Protein AF-A0A392PHW3-F1 (afdb_monomer_lite)

Radius of gyration: 26.03 Å; chains: 1; bounding box: 63×26×66 Å

Secondary structure (DSSP, 8-state):
-HHHHHHHT------------BTTB-HHHHHHHHHS-HHHHHHHHHHHHHHHHHHHHHHHHHHHHTT-

pLDDT: mean 81.55, std 10.03, range [54.34, 92.69]

Sequence (68 aa):
DIAQEAVKKRRRATKKPYSRSIVGATLEVIQKKRSEKPEVRDAAREAALREIKERVKKTKDEKKAKKA

Structure (mmCIF, N/CA/C/O backbone):
data_AF-A0A392PHW3-F1
#
_entry.id   AF-A0A392PHW3-F1
#
loop_
_atom_site.group_PDB
_atom_site.id
_atom_site.type_symbol
_atom_site.label_atom_id
_atom_site.label_alt_id
_atom_site.label_comp_id
_atom_site.label_asym_id
_atom_site.label_entity_id
_atom_site.label_seq_id
_atom_site.pdbx_PDB_ins_code
_atom_site.Cartn_x
_atom_site.Cartn_y
_atom_site.Cartn_z
_atom_site.occupancy
_atom_site.B_iso_or_equiv
_atom_site.auth_seq_id
_atom_site.auth_comp_id
_atom_site.auth_asym_id
_atom_site.auth_atom_id
_atom_site.pdbx_PDB_model_num
ATOM 1 N N . ASP A 1 1 ? 41.540 -17.234 -29.148 1.00 58.91 1 ASP A N 1
ATOM 2 C CA . ASP A 1 1 ? 40.309 -16.484 -29.468 1.00 58.91 1 ASP A CA 1
ATOM 3 C C . ASP A 1 1 ? 39.666 -15.901 -28.202 1.00 58.91 1 ASP A C 1
ATOM 5 O O . ASP A 1 1 ? 38.704 -16.428 -27.655 1.00 58.91 1 ASP A O 1
ATOM 9 N N . ILE A 1 2 ? 40.256 -14.829 -27.666 1.00 66.94 2 ILE A N 1
ATOM 10 C CA . ILE A 1 2 ? 39.891 -14.245 -26.355 1.00 66.94 2 ILE A CA 1
ATOM 11 C C . ILE A 1 2 ? 38.498 -13.587 -26.403 1.00 66.94 2 ILE A C 1
ATOM 13 O O . ILE A 1 2 ? 37.753 -13.592 -25.420 1.00 66.94 2 ILE A O 1
ATOM 17 N N . ALA A 1 3 ? 38.101 -13.089 -27.577 1.00 67.81 3 ALA A N 1
ATOM 18 C CA . ALA A 1 3 ? 36.790 -12.489 -27.804 1.00 67.81 3 ALA A CA 1
ATOM 19 C C . ALA A 1 3 ? 35.640 -13.507 -27.666 1.00 67.81 3 ALA A C 1
ATOM 21 O O . ALA A 1 3 ? 34.611 -13.197 -27.068 1.00 67.81 3 ALA A O 1
ATOM 22 N N . GLN A 1 4 ? 35.824 -14.742 -28.149 1.00 68.56 4 GLN A N 1
ATOM 23 C CA . GLN A 1 4 ? 34.835 -15.822 -28.026 1.00 68.56 4 GLN A CA 1
ATOM 24 C C . GLN A 1 4 ? 34.604 -16.244 -26.565 1.00 68.56 4 GLN A C 1
ATOM 26 O O . GLN A 1 4 ? 33.474 -16.539 -26.166 1.00 68.56 4 GLN A O 1
ATOM 31 N N . GLU A 1 5 ? 35.655 -16.246 -25.742 1.00 62.25 5 GLU A N 1
ATOM 32 C CA . GLU A 1 5 ? 35.570 -16.640 -24.333 1.00 62.25 5 GLU A CA 1
ATOM 33 C C . GLU A 1 5 ? 34.884 -15.570 -23.461 1.00 62.25 5 GLU A C 1
ATOM 35 O O . GLU A 1 5 ? 34.115 -15.893 -22.551 1.00 62.25 5 GLU A O 1
ATOM 40 N N . ALA A 1 6 ? 35.099 -14.288 -23.776 1.00 64.12 6 ALA A N 1
ATOM 41 C CA . ALA A 1 6 ? 34.472 -13.158 -23.089 1.00 64.12 6 ALA A CA 1
ATOM 42 C C . ALA A 1 6 ? 32.945 -13.100 -23.297 1.00 64.12 6 ALA A C 1
ATOM 44 O O . ALA A 1 6 ? 32.202 -12.743 -22.379 1.00 64.12 6 ALA A O 1
ATOM 45 N N . VAL A 1 7 ? 32.452 -13.506 -24.475 1.00 64.88 7 VAL A N 1
ATOM 46 C CA . VAL A 1 7 ? 31.010 -13.548 -24.785 1.00 64.88 7 VAL A CA 1
ATOM 47 C C . VAL A 1 7 ? 30.286 -14.617 -23.958 1.00 64.88 7 VAL A C 1
ATOM 49 O O . VAL A 1 7 ? 29.186 -14.364 -23.463 1.00 64.88 7 VAL A O 1
ATOM 52 N N . LYS A 1 8 ? 30.915 -15.779 -23.728 1.00 63.62 8 LYS A N 1
ATOM 53 C CA . LYS A 1 8 ? 30.330 -16.883 -22.941 1.00 63.62 8 LYS A CA 1
ATOM 54 C C . LYS A 1 8 ? 30.202 -16.570 -21.443 1.00 63.62 8 LYS A C 1
ATOM 56 O O . LYS A 1 8 ? 29.330 -17.129 -20.783 1.00 63.62 8 LYS A O 1
ATOM 61 N N . LYS A 1 9 ? 31.011 -15.650 -20.900 1.00 66.06 9 LYS A N 1
ATOM 62 C CA . LYS A 1 9 ? 30.994 -15.274 -19.468 1.00 66.06 9 LYS A CA 1
ATOM 63 C C . LYS A 1 9 ? 29.883 -14.274 -19.100 1.00 66.06 9 LYS A C 1
ATOM 65 O O . LYS A 1 9 ? 29.622 -14.052 -17.918 1.00 66.06 9 LYS A O 1
ATOM 70 N N . ARG A 1 10 ? 29.168 -13.695 -20.075 1.00 74.12 10 ARG A N 1
ATOM 71 C CA . ARG A 1 10 ? 28.069 -12.743 -19.822 1.00 74.12 10 ARG A CA 1
ATOM 72 C C . ARG A 1 10 ? 26.763 -13.475 -19.478 1.00 74.12 10 ARG A C 1
ATOM 74 O O . ARG A 1 10 ? 25.893 -13.678 -20.323 1.00 74.12 10 ARG A O 1
A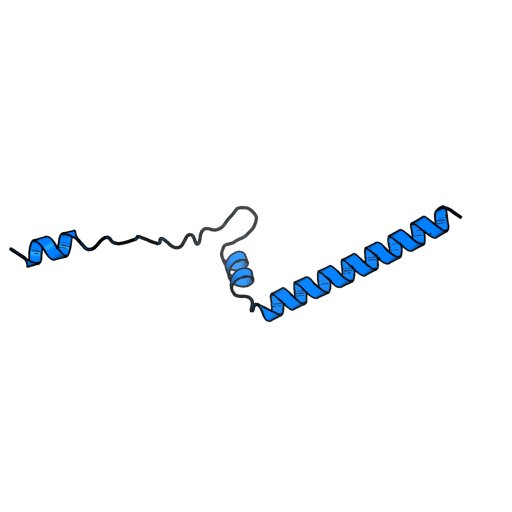TOM 81 N N . ARG A 1 11 ? 26.591 -13.855 -18.209 1.00 72.94 11 ARG A N 1
ATOM 82 C CA . ARG A 1 11 ? 25.327 -14.429 -17.7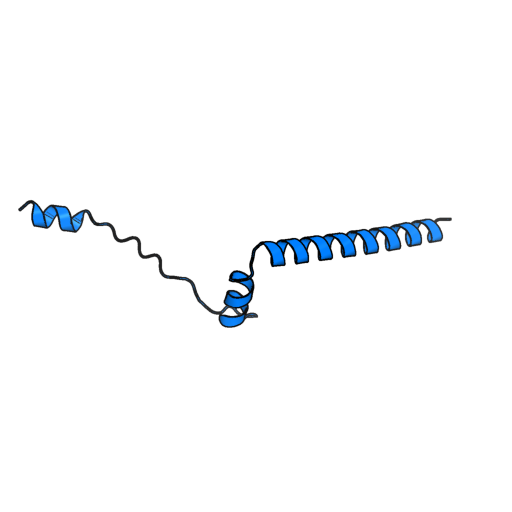12 1.00 72.94 11 ARG A CA 1
ATOM 83 C C . ARG A 1 11 ? 24.234 -13.346 -17.707 1.00 72.94 11 ARG A C 1
ATOM 85 O O . ARG A 1 11 ? 24.300 -12.402 -16.925 1.00 72.94 11 ARG A O 1
ATOM 92 N N . ARG A 1 12 ? 23.222 -13.453 -18.578 1.00 72.50 12 ARG A N 1
ATOM 93 C CA . ARG A 1 12 ? 22.058 -12.544 -18.571 1.00 72.50 12 ARG A CA 1
ATOM 94 C C . ARG A 1 12 ? 21.033 -13.024 -17.542 1.00 72.50 12 ARG A C 1
ATOM 96 O O . ARG A 1 12 ? 20.347 -14.016 -17.774 1.00 72.50 12 ARG A O 1
ATOM 103 N N . ALA A 1 13 ? 20.896 -12.314 -16.424 1.00 76.50 13 ALA A N 1
ATOM 104 C CA . ALA A 1 13 ? 19.780 -12.525 -15.506 1.00 76.50 13 ALA A CA 1
ATOM 105 C C . ALA A 1 13 ? 18.492 -11.989 -16.153 1.00 76.50 13 ALA A C 1
ATOM 107 O O . ALA A 1 13 ? 18.295 -10.780 -16.278 1.00 76.50 13 ALA A O 1
ATOM 108 N N . THR A 1 14 ? 17.615 -12.881 -16.612 1.00 73.81 14 THR A N 1
ATOM 109 C CA . THR A 1 14 ? 16.328 -12.499 -17.207 1.00 73.81 14 THR A CA 1
ATOM 110 C C . THR A 1 14 ? 15.338 -12.165 -16.098 1.00 73.81 14 THR A C 1
ATOM 112 O O . THR A 1 14 ? 14.572 -13.007 -15.636 1.00 73.81 14 THR A O 1
ATOM 115 N N . LYS A 1 15 ? 15.329 -10.905 -15.660 1.00 75.56 15 LYS A N 1
ATOM 116 C CA . LYS A 1 15 ? 14.288 -10.402 -14.762 1.00 75.56 15 LYS A CA 1
ATOM 117 C C . LYS A 1 15 ? 13.046 -10.077 -15.589 1.00 75.56 15 LYS A C 1
ATOM 119 O O . LYS A 1 15 ? 12.829 -8.934 -15.977 1.00 75.56 15 LYS A O 1
ATOM 124 N N . LYS A 1 16 ? 12.249 -11.099 -15.913 1.00 76.56 16 LYS A N 1
ATOM 125 C CA . LYS A 1 16 ? 10.940 -10.877 -16.538 1.00 76.56 16 LYS A CA 1
ATOM 126 C C . LYS A 1 16 ? 10.056 -10.131 -15.529 1.00 76.56 16 LYS A C 1
ATOM 128 O O . LYS A 1 16 ? 9.865 -10.651 -14.425 1.00 76.56 16 LYS A O 1
ATOM 133 N N . PRO A 1 17 ? 9.541 -8.931 -15.849 1.00 71.19 17 PRO A N 1
ATOM 134 C CA . PRO A 1 17 ? 8.618 -8.247 -14.961 1.00 71.19 17 PRO A CA 1
ATOM 135 C C . PRO A 1 17 ? 7.353 -9.102 -14.841 1.00 71.19 17 PRO A C 1
ATOM 137 O O . PRO A 1 17 ? 6.626 -9.308 -15.809 1.00 71.19 17 PRO A O 1
ATOM 140 N N . TYR A 1 18 ? 7.106 -9.648 -13.650 1.00 69.56 18 TYR A N 1
ATOM 141 C CA . TYR A 1 18 ? 5.849 -10.316 -13.319 1.00 69.56 18 TYR A CA 1
ATOM 142 C C . TYR A 1 18 ? 4.765 -9.245 -13.138 1.00 69.56 18 TYR A C 1
ATOM 144 O O . TYR A 1 18 ? 4.388 -8.882 -12.027 1.00 69.56 18 TYR A O 1
ATOM 152 N N . SER A 1 19 ? 4.301 -8.685 -14.251 1.00 68.12 19 SER A N 1
ATOM 153 C CA . SER A 1 19 ? 3.180 -7.748 -14.325 1.00 68.12 19 SER A CA 1
ATOM 154 C C . SER A 1 19 ? 1.941 -8.472 -14.850 1.00 68.12 19 SER A C 1
ATOM 156 O O . SER A 1 19 ? 1.373 -8.094 -15.870 1.00 68.12 19 SER A O 1
ATOM 158 N N . ARG A 1 20 ? 1.563 -9.571 -14.192 1.00 80.38 20 ARG A N 1
ATOM 159 C CA . ARG A 1 20 ? 0.341 -10.317 -14.515 1.00 80.38 20 ARG A CA 1
ATOM 160 C C . ARG A 1 20 ? -0.819 -9.773 -13.687 1.00 80.38 20 ARG A C 1
ATOM 162 O O . ARG A 1 20 ? -0.634 -9.442 -12.516 1.00 80.38 20 ARG A O 1
ATOM 169 N N . SER A 1 21 ? -1.998 -9.688 -14.294 1.00 83.75 21 SER A N 1
ATOM 170 C CA . SER A 1 21 ? -3.251 -9.547 -13.554 1.00 83.75 21 SER A CA 1
ATOM 171 C C . SER A 1 21 ? -3.469 -10.772 -12.659 1.00 83.75 21 SER A C 1
ATOM 173 O O . SER A 1 21 ? -2.980 -11.866 -12.952 1.00 83.75 21 SER A O 1
ATOM 175 N N . ILE A 1 22 ? -4.176 -10.577 -11.547 1.00 85.81 22 ILE A N 1
ATOM 176 C CA . ILE A 1 22 ? -4.486 -11.631 -10.576 1.00 85.81 22 ILE A CA 1
ATOM 177 C C . ILE A 1 22 ? -6.009 -11.674 -10.417 1.00 85.81 22 ILE A C 1
ATOM 179 O O . ILE A 1 22 ? -6.679 -10.648 -10.523 1.00 85.81 22 ILE A O 1
ATOM 183 N N . VAL A 1 23 ? -6.586 -12.853 -10.184 1.00 87.44 23 VAL A N 1
ATOM 184 C CA . VAL A 1 23 ? -8.025 -12.963 -9.896 1.00 87.44 23 VAL A CA 1
ATOM 185 C C . VAL A 1 23 ? -8.360 -12.085 -8.683 1.00 87.44 23 VAL A C 1
ATOM 187 O O . VAL A 1 23 ? -7.688 -12.156 -7.657 1.00 87.44 23 VAL A O 1
ATOM 190 N N . GLY A 1 24 ? -9.362 -11.215 -8.823 1.00 85.56 24 GLY A N 1
ATOM 191 C CA . GLY A 1 24 ? -9.746 -10.235 -7.799 1.00 85.56 24 GLY A CA 1
ATOM 192 C C . GLY A 1 24 ? -9.091 -8.851 -7.924 1.00 85.56 24 GLY A C 1
ATOM 193 O O . GLY A 1 24 ? -9.534 -7.927 -7.247 1.00 85.56 24 GLY A O 1
ATOM 194 N N . ALA A 1 25 ? -8.091 -8.657 -8.797 1.00 87.00 25 ALA A N 1
ATOM 195 C CA . ALA A 1 25 ? -7.552 -7.328 -9.105 1.00 87.00 25 ALA A CA 1
ATOM 196 C C . ALA A 1 25 ? -6.930 -7.250 -10.511 1.00 87.00 25 ALA A C 1
ATOM 198 O O . ALA A 1 25 ? -5.992 -7.974 -10.856 1.00 87.00 25 ALA A O 1
ATOM 199 N N . THR A 1 26 ? -7.400 -6.299 -11.320 1.00 88.00 26 THR A N 1
ATOM 200 C CA . THR A 1 26 ? -6.794 -6.018 -12.627 1.00 88.00 26 THR A CA 1
ATOM 201 C C . THR A 1 26 ? -5.387 -5.433 -12.468 1.00 88.00 26 THR A C 1
ATOM 203 O O . THR A 1 26 ? -5.029 -4.869 -11.428 1.00 88.00 26 THR A O 1
ATOM 206 N N . LEU A 1 27 ? -4.567 -5.558 -13.516 1.00 85.69 27 LEU A N 1
ATOM 207 C CA . LEU A 1 27 ? -3.177 -5.093 -13.501 1.00 85.69 27 LEU A CA 1
ATOM 208 C C . LEU A 1 27 ? -3.062 -3.590 -13.185 1.00 85.69 27 LEU A C 1
ATOM 210 O O . LEU A 1 27 ? -2.170 -3.181 -12.445 1.00 85.69 27 LEU A O 1
ATOM 214 N N . GLU A 1 28 ? -3.996 -2.784 -13.687 1.00 84.94 28 GLU A N 1
ATOM 215 C CA . GLU A 1 28 ? -4.033 -1.335 -13.468 1.00 84.94 28 GLU A CA 1
ATOM 216 C C . GLU A 1 28 ? -4.260 -0.968 -12.000 1.00 84.94 28 GLU A C 1
ATOM 218 O O . GLU A 1 28 ? -3.606 -0.071 -11.467 1.00 84.94 28 GLU A O 1
ATOM 223 N N . VAL A 1 29 ? -5.155 -1.685 -11.315 1.00 88.06 29 VAL A N 1
ATOM 224 C CA . VAL A 1 29 ? -5.441 -1.452 -9.893 1.00 88.06 29 VAL A CA 1
ATOM 225 C C . VAL A 1 29 ? -4.219 -1.791 -9.040 1.00 88.06 29 VAL A C 1
ATOM 227 O O . VAL A 1 29 ? -3.881 -1.052 -8.113 1.00 88.06 29 VAL A O 1
ATOM 230 N N . ILE A 1 30 ? -3.519 -2.878 -9.375 1.00 87.00 30 ILE A N 1
ATOM 231 C CA . ILE A 1 30 ? -2.289 -3.288 -8.686 1.00 87.00 30 ILE A CA 1
ATOM 232 C C . ILE A 1 30 ? -1.193 -2.233 -8.865 1.00 87.00 30 ILE A C 1
ATOM 234 O O . ILE A 1 30 ? -0.503 -1.889 -7.904 1.00 87.00 30 ILE A O 1
ATOM 238 N N . GLN A 1 31 ? -1.031 -1.707 -10.081 1.00 87.44 31 GLN A N 1
ATOM 239 C CA . GLN A 1 31 ? -0.026 -0.687 -10.368 1.00 87.44 31 GLN A CA 1
ATOM 240 C C . GLN A 1 31 ? -0.315 0.617 -9.632 1.00 87.44 31 GLN A C 1
ATOM 242 O O . GLN A 1 31 ? 0.590 1.113 -8.969 1.00 87.44 31 GLN A O 1
ATOM 247 N N . LYS A 1 32 ? -1.562 1.109 -9.659 1.00 88.25 32 LYS A N 1
ATOM 248 C CA . LYS A 1 32 ? -1.965 2.337 -8.952 1.00 88.25 32 LYS A CA 1
ATOM 249 C C . LYS A 1 32 ? -1.624 2.269 -7.463 1.00 88.25 32 LYS A C 1
ATOM 251 O O . LYS A 1 32 ? -0.881 3.117 -6.971 1.00 88.25 32 LYS A O 1
ATOM 256 N N . LYS A 1 33 ? -2.031 1.189 -6.784 1.00 86.81 33 LYS A N 1
ATOM 257 C CA . LYS A 1 33 ? -1.701 0.963 -5.365 1.00 86.81 33 LYS A CA 1
ATOM 258 C C . LYS A 1 33 ? -0.191 0.856 -5.123 1.00 86.81 33 LYS A C 1
ATOM 260 O O . LYS A 1 33 ? 0.324 1.325 -4.108 1.00 86.81 33 LYS A O 1
ATOM 265 N N . ARG A 1 34 ? 0.562 0.252 -6.052 1.00 86.31 34 ARG A N 1
ATOM 266 C CA . ARG A 1 34 ? 2.026 0.118 -5.945 1.00 86.31 34 ARG A CA 1
ATOM 267 C C . ARG A 1 34 ? 2.776 1.431 -6.215 1.00 86.31 34 ARG A C 1
ATOM 269 O O . ARG A 1 34 ? 3.845 1.620 -5.637 1.00 86.31 34 ARG A O 1
ATOM 276 N N . SER A 1 35 ? 2.244 2.322 -7.044 1.00 87.38 35 SER A N 1
ATOM 277 C CA . SER A 1 35 ? 2.851 3.624 -7.347 1.00 87.38 35 SER A CA 1
ATOM 278 C C . SER A 1 35 ? 2.524 4.716 -6.328 1.00 87.38 35 SER A C 1
ATOM 280 O O . SER A 1 35 ? 3.116 5.789 -6.388 1.00 87.38 35 SER A O 1
ATOM 282 N N . GLU A 1 36 ? 1.597 4.471 -5.401 1.00 88.88 36 GLU A N 1
ATOM 283 C CA . GLU A 1 36 ? 1.302 5.417 -4.324 1.00 88.88 36 GLU A CA 1
ATOM 284 C C . GLU A 1 36 ? 2.554 5.750 -3.507 1.00 88.88 36 GLU A C 1
ATOM 286 O O . GLU A 1 36 ? 3.338 4.867 -3.135 1.00 88.88 36 GLU A O 1
ATOM 291 N N . LYS A 1 37 ? 2.719 7.047 -3.226 1.00 91.81 37 LYS A N 1
ATOM 292 C CA . LYS A 1 37 ? 3.830 7.564 -2.429 1.00 91.81 37 LYS A CA 1
ATOM 293 C C . LYS A 1 37 ? 3.803 6.945 -1.023 1.00 91.81 37 LYS A C 1
ATOM 295 O O . LYS A 1 37 ? 2.714 6.782 -0.467 1.00 91.81 37 LYS A O 1
ATOM 300 N N . PRO A 1 38 ? 4.970 6.652 -0.422 1.00 90.06 38 PRO A N 1
ATOM 301 C CA . PRO A 1 38 ? 5.051 6.123 0.940 1.00 90.06 38 PRO A CA 1
ATOM 302 C C . PRO A 1 38 ? 4.275 6.964 1.959 1.00 90.06 38 PRO A C 1
ATOM 304 O O . PRO A 1 38 ? 3.519 6.410 2.741 1.00 90.06 38 PRO A O 1
ATOM 307 N N . GLU A 1 39 ? 4.341 8.291 1.848 1.00 88.06 39 GLU A N 1
ATOM 308 C CA . GLU A 1 39 ? 3.624 9.235 2.719 1.00 88.06 39 GLU A CA 1
ATOM 309 C C . GLU A 1 39 ? 2.104 8.997 2.746 1.00 88.06 39 GLU A C 1
ATOM 311 O O . GLU A 1 39 ? 1.480 9.030 3.803 1.00 88.06 39 GLU A O 1
ATOM 316 N N . VAL A 1 40 ? 1.500 8.694 1.590 1.00 89.44 40 VAL A N 1
ATOM 317 C CA . VAL A 1 40 ? 0.060 8.402 1.484 1.00 89.44 40 VAL A CA 1
ATOM 318 C C . VAL A 1 40 ? -0.267 7.061 2.144 1.00 89.44 40 VAL A C 1
ATOM 320 O O . VAL A 1 40 ? -1.305 6.920 2.792 1.00 89.44 40 VAL A O 1
ATOM 323 N N . ARG A 1 41 ? 0.636 6.080 2.032 1.00 90.50 41 ARG A N 1
ATOM 324 C CA . ARG A 1 41 ? 0.476 4.771 2.683 1.00 90.50 41 ARG A CA 1
ATOM 325 C C . ARG A 1 41 ? 0.604 4.868 4.192 1.00 90.50 41 ARG A C 1
ATOM 327 O O . ARG A 1 41 ? -0.189 4.256 4.903 1.00 90.50 41 ARG A O 1
ATOM 334 N N . ASP A 1 42 ? 1.581 5.628 4.668 1.00 90.25 42 ASP A N 1
ATOM 335 C CA . ASP A 1 42 ? 1.814 5.825 6.092 1.00 90.25 42 ASP A CA 1
ATOM 336 C C . ASP A 1 42 ? 0.649 6.596 6.721 1.00 90.25 42 ASP A C 1
ATOM 338 O O . ASP A 1 42 ? 0.127 6.168 7.749 1.00 90.25 42 ASP A O 1
ATOM 342 N N . ALA A 1 43 ? 0.127 7.625 6.044 1.00 91.69 43 ALA A N 1
ATOM 343 C CA . ALA A 1 43 ? -1.085 8.323 6.469 1.00 91.69 43 ALA A CA 1
ATOM 344 C C . ALA A 1 43 ? -2.307 7.387 6.549 1.00 91.69 43 ALA A C 1
ATOM 346 O O . ALA A 1 43 ? -3.023 7.384 7.553 1.00 91.69 43 ALA A O 1
ATOM 347 N N . ALA A 1 44 ? -2.530 6.544 5.534 1.00 91.19 44 ALA A N 1
ATOM 348 C CA . ALA A 1 44 ? -3.615 5.559 5.549 1.00 91.19 44 ALA A CA 1
ATOM 349 C C . ALA A 1 44 ? -3.449 4.532 6.684 1.00 91.19 44 ALA A C 1
ATOM 351 O O . ALA A 1 44 ? -4.421 4.158 7.346 1.00 91.19 44 ALA A O 1
ATOM 352 N N . ARG A 1 45 ? -2.209 4.103 6.950 1.00 91.69 45 ARG A N 1
ATOM 353 C CA . ARG A 1 45 ? -1.877 3.196 8.053 1.00 91.69 45 ARG A CA 1
ATOM 354 C C . ARG A 1 45 ? -2.155 3.843 9.406 1.00 91.69 45 ARG A C 1
ATOM 356 O O . ARG A 1 45 ? -2.757 3.206 10.269 1.00 91.69 45 ARG A O 1
ATOM 363 N N . GLU A 1 46 ? -1.744 5.091 9.603 1.00 91.38 46 GLU A N 1
ATOM 364 C CA . GLU A 1 46 ? -2.011 5.825 10.838 1.00 91.38 46 GLU A CA 1
ATOM 365 C C . GLU A 1 46 ? -3.505 6.050 11.068 1.00 91.38 46 GLU A C 1
ATOM 367 O O . GLU A 1 46 ? -3.980 5.842 12.186 1.00 91.38 46 GLU A O 1
ATOM 372 N N . ALA A 1 47 ? -4.255 6.419 10.028 1.00 91.88 47 ALA A N 1
ATOM 373 C CA . ALA A 1 47 ? -5.703 6.589 10.108 1.00 91.88 47 ALA A CA 1
ATOM 374 C C . ALA A 1 47 ? -6.397 5.287 10.540 1.00 91.88 47 ALA A C 1
ATOM 376 O O . ALA A 1 47 ? -7.169 5.289 11.501 1.00 91.88 47 ALA A O 1
ATOM 377 N N . ALA A 1 48 ? -6.042 4.157 9.919 1.00 92.00 48 ALA A N 1
ATOM 378 C CA . ALA A 1 48 ? -6.576 2.847 10.289 1.00 92.00 48 ALA A CA 1
ATOM 379 C C . ALA A 1 48 ? -6.230 2.466 11.741 1.00 92.00 48 ALA A C 1
ATOM 381 O O . ALA A 1 48 ? -7.070 1.949 12.479 1.00 92.00 48 ALA A O 1
ATOM 382 N N . LEU A 1 49 ? -5.004 2.753 12.192 1.00 91.81 49 LEU A N 1
ATOM 383 C CA . LEU A 1 49 ? -4.598 2.500 13.577 1.00 91.81 49 LEU 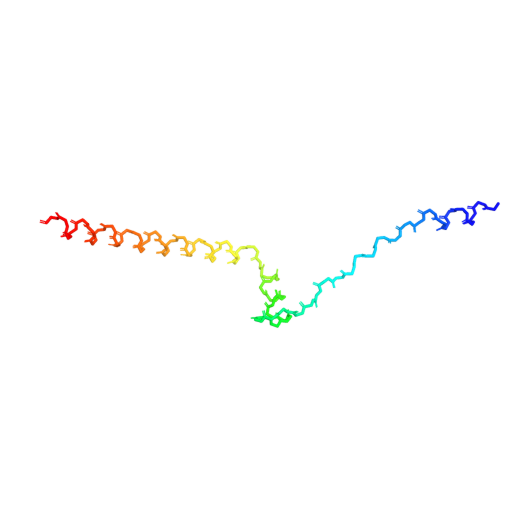A CA 1
ATOM 384 C C . LEU A 1 49 ? -5.368 3.363 14.584 1.00 91.81 49 LEU A C 1
ATOM 386 O O . LEU A 1 49 ? -5.682 2.876 15.673 1.00 91.81 49 LEU A O 1
ATOM 390 N N . ARG A 1 50 ? -5.675 4.622 14.251 1.00 91.69 50 ARG A N 1
ATOM 391 C CA . ARG A 1 50 ? -6.503 5.497 15.098 1.00 91.69 50 ARG A CA 1
ATOM 392 C C . ARG A 1 50 ? -7.929 4.963 15.198 1.00 91.69 50 ARG A C 1
ATOM 394 O O . ARG A 1 50 ? -8.412 4.776 16.311 1.00 91.69 50 ARG A O 1
ATOM 401 N N . GLU A 1 51 ? -8.543 4.597 14.074 1.00 90.88 51 GLU A N 1
ATOM 402 C CA . GLU A 1 51 ? -9.899 4.037 14.053 1.00 90.88 51 GLU A CA 1
ATOM 403 C C . GLU A 1 51 ? -10.004 2.745 14.885 1.00 90.88 51 GLU A C 1
ATOM 405 O O . GLU A 1 51 ? -10.925 2.580 15.689 1.00 90.88 51 GLU A O 1
ATOM 410 N N . ILE A 1 52 ? -9.026 1.838 14.761 1.00 92.19 52 ILE A N 1
ATOM 411 C CA . ILE A 1 52 ? -8.987 0.605 15.561 1.00 92.19 52 ILE A CA 1
ATOM 412 C C . ILE A 1 52 ? -8.887 0.934 17.050 1.00 92.19 52 ILE A C 1
ATOM 414 O O . ILE A 1 52 ? -9.618 0.355 17.854 1.00 92.19 52 ILE A O 1
ATOM 418 N N . LYS A 1 53 ? -8.007 1.864 17.440 1.00 92.69 53 LYS A N 1
ATOM 419 C CA . LYS A 1 53 ? -7.864 2.267 18.846 1.00 92.69 53 LYS A CA 1
ATOM 420 C C . LYS A 1 53 ? -9.162 2.857 19.393 1.00 92.69 53 LYS A C 1
ATOM 422 O O . LYS A 1 53 ? -9.559 2.503 20.502 1.00 92.69 53 LYS A O 1
ATOM 427 N N . GLU A 1 54 ? -9.845 3.696 18.621 1.00 89.44 54 GLU A N 1
ATOM 428 C CA . GLU A 1 54 ? -11.135 4.270 19.007 1.00 89.44 54 GLU A CA 1
ATOM 429 C C . GLU A 1 54 ? -12.218 3.201 19.158 1.00 89.44 54 GLU A C 1
ATOM 431 O O . GLU A 1 54 ? -12.924 3.177 20.168 1.00 89.44 54 GLU A O 1
ATOM 436 N N . ARG A 1 55 ? -12.313 2.261 18.213 1.00 89.69 55 ARG A N 1
ATOM 437 C CA . ARG A 1 55 ? -13.259 1.138 18.286 1.00 89.69 55 ARG A CA 1
ATOM 438 C C . ARG A 1 55 ? -12.969 0.232 19.485 1.00 89.69 55 ARG A C 1
ATOM 440 O O . ARG A 1 55 ? -13.885 -0.188 20.192 1.00 89.69 55 ARG A O 1
ATOM 447 N N . VAL A 1 56 ? -11.696 -0.047 19.763 1.00 92.06 56 VAL A N 1
ATOM 448 C CA . VAL A 1 56 ? -11.280 -0.836 20.931 1.00 92.06 56 VAL A CA 1
ATOM 449 C C . VAL A 1 56 ? -11.601 -0.105 22.233 1.00 92.06 56 VAL A C 1
ATOM 451 O O . VAL A 1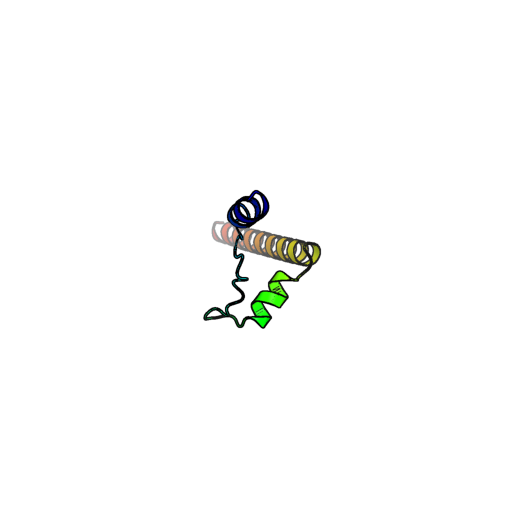 56 ? -12.037 -0.743 23.187 1.00 92.06 56 VAL A O 1
ATOM 454 N N . LYS A 1 57 ? -11.421 1.218 22.297 1.00 90.25 57 LYS A N 1
ATOM 455 C CA . LYS A 1 57 ? -11.790 2.006 23.478 1.00 90.25 57 LYS A CA 1
ATOM 456 C C . LYS A 1 57 ? -13.300 1.953 23.723 1.00 90.25 57 LYS A C 1
ATOM 458 O O . LYS A 1 57 ? -13.708 1.539 24.802 1.00 90.25 57 LYS A O 1
ATOM 463 N N . LYS A 1 58 ? -14.111 2.235 22.697 1.00 86.69 58 LYS A N 1
ATOM 464 C CA . LYS A 1 58 ? -15.583 2.164 22.774 1.00 86.69 58 LYS A CA 1
ATOM 465 C C . LYS A 1 58 ? -16.068 0.791 23.245 1.00 86.69 58 LYS A C 1
ATOM 467 O O . LYS A 1 58 ? -16.782 0.693 24.235 1.00 86.69 58 LYS A O 1
ATOM 472 N N . THR A 1 59 ? -15.583 -0.284 22.624 1.00 86.88 59 THR A N 1
ATOM 473 C CA . THR A 1 59 ? -15.968 -1.653 23.018 1.00 86.88 59 THR A CA 1
ATOM 474 C C . THR A 1 59 ? -15.479 -2.048 24.416 1.00 86.88 59 THR A C 1
ATOM 476 O O . THR A 1 59 ? -16.120 -2.864 25.079 1.00 86.88 59 THR A O 1
ATOM 479 N N . LYS A 1 60 ? -14.354 -1.503 24.902 1.00 87.44 60 LYS A N 1
ATOM 480 C CA . LYS A 1 60 ? -13.903 -1.705 26.291 1.00 87.44 60 LYS A CA 1
ATOM 481 C C . LYS A 1 60 ? -14.803 -0.980 27.287 1.00 87.44 60 LYS A C 1
ATOM 483 O O . LYS A 1 60 ? -15.138 -1.575 28.309 1.00 87.44 60 LYS A O 1
ATOM 488 N N . ASP A 1 61 ? -15.189 0.255 26.993 1.00 79.50 61 ASP A N 1
ATOM 489 C CA . ASP A 1 61 ? -16.048 1.058 27.864 1.00 79.50 61 ASP A CA 1
ATOM 490 C C . ASP A 1 61 ? -17.466 0.461 27.931 1.00 79.50 61 ASP A C 1
ATOM 4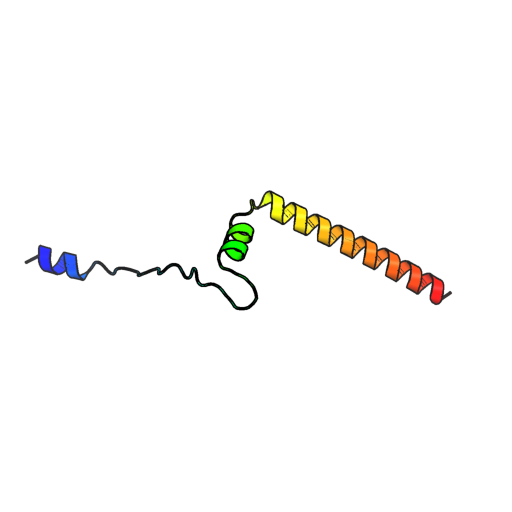92 O O . ASP A 1 61 ? -18.001 0.270 29.022 1.00 79.50 61 ASP A O 1
ATOM 496 N N . GLU A 1 62 ? -18.012 -0.005 26.803 1.00 79.31 62 GLU A N 1
ATOM 497 C CA . GLU A 1 62 ? -19.272 -0.767 26.749 1.00 79.31 62 GLU A CA 1
ATOM 498 C C . GLU A 1 62 ? -19.213 -2.075 27.554 1.00 79.31 62 GLU A C 1
ATOM 500 O O . GLU A 1 62 ? -20.160 -2.429 28.258 1.00 79.31 62 GLU A O 1
ATOM 505 N N . LYS A 1 63 ? -18.094 -2.809 27.484 1.00 81.25 63 LYS A N 1
ATOM 506 C CA . LYS A 1 63 ? -17.904 -4.044 28.264 1.00 81.25 63 LYS A CA 1
ATOM 507 C C . LYS A 1 63 ? -17.792 -3.783 29.765 1.00 81.25 63 LYS A C 1
ATOM 509 O O . LYS A 1 63 ? -18.208 -4.638 30.540 1.00 81.25 63 LYS A O 1
ATOM 514 N N . LYS A 1 64 ? -17.218 -2.649 30.178 1.00 78.44 64 LYS A N 1
ATOM 515 C CA . LYS A 1 64 ? -17.166 -2.242 31.590 1.00 78.44 64 LYS A CA 1
ATOM 516 C C . LYS A 1 64 ? -18.544 -1.819 32.092 1.00 78.44 64 LYS A C 1
ATOM 518 O O . LYS A 1 64 ? -18.937 -2.264 33.161 1.00 78.44 64 LYS A O 1
ATOM 523 N N . ALA A 1 65 ? -19.288 -1.054 31.296 1.00 73.50 65 ALA A N 1
ATOM 524 C CA . ALA A 1 65 ? -20.640 -0.612 31.633 1.00 73.50 65 ALA A CA 1
ATOM 525 C C . ALA A 1 65 ? -21.657 -1.763 31.739 1.00 73.50 65 ALA A C 1
ATOM 527 O O . ALA A 1 65 ? -22.614 -1.644 32.484 1.00 73.50 65 ALA A O 1
ATOM 528 N N . LYS A 1 66 ? -21.450 -2.877 31.020 1.00 74.19 66 LYS A N 1
ATOM 529 C CA . LYS A 1 66 ? -22.286 -4.091 31.129 1.00 74.19 66 LYS A CA 1
ATOM 530 C C . LYS A 1 66 ? -21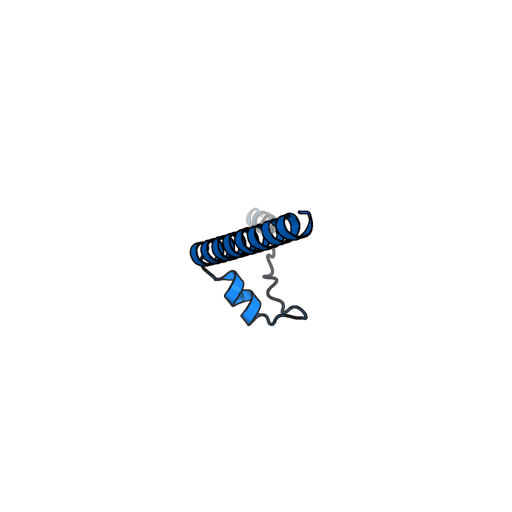.874 -5.058 32.247 1.00 74.19 66 LYS A C 1
ATOM 532 O O . LYS A 1 66 ? -22.561 -6.053 32.455 1.00 74.19 66 LYS A O 1
ATOM 537 N N . LYS A 1 67 ? -20.704 -4.854 32.862 1.00 70.50 67 LYS A N 1
ATOM 538 C CA . LYS A 1 67 ? -20.186 -5.697 33.956 1.00 70.50 67 LYS A CA 1
ATOM 539 C C . LYS A 1 67 ? -20.440 -5.104 35.343 1.00 70.50 67 LYS A C 1
ATOM 541 O O . LYS A 1 67 ? -20.331 -5.852 36.310 1.00 70.50 67 LYS A O 1
ATOM 546 N N . ALA A 1 68 ? -20.686 -3.798 35.417 1.00 54.34 68 ALA A N 1
ATOM 547 C CA . ALA A 1 68 ? -21.305 -3.150 36.568 1.00 54.34 68 ALA A CA 1
ATOM 548 C C . ALA A 1 68 ? -22.824 -3.351 36.495 1.00 54.34 68 ALA A C 1
ATOM 550 O O . ALA A 1 68 ? -23.436 -3.459 37.576 1.00 54.34 68 ALA A O 1
#

Foldseek 3Di:
DVVVVVVVPDDDDPPDPPQDQDVPGGSVRVVVVVPDDVVVVVVVVVVVVVVVVVVVVVVVVVVVVVVD

Organism: NCBI:txid97028